Protein AF-A0A2V8MJE4-F1 (afdb_monomer)

Sequence (86 aa):
MKTLPFLVLSLFLLLSISVAQNQNTNANSNGSSNSNKATPNRKPIFRATADQIKQAQTILKQRGFFSGEQIGKLDTDTRAGLKKYQ

Foldseek 3Di:
DPCVVVVVVVVVVPPPDDDDDPPPPPPDPPPPDDDDDDDPPDDPDDDDFLVSQLVLQVVLVVVVLADDDSRSDCDPSSVSSVVVVD

pLDDT: mean 76.37, std 17.58, range [45.38, 96.38]

Structure (mmCIF, N/CA/C/O backbone):
data_AF-A0A2V8MJE4-F1
#
_entry.id   AF-A0A2V8MJE4-F1
#
loop_
_atom_site.group_PDB
_atom_site.id
_atom_site.type_symbol
_atom_site.label_atom_id
_atom_site.label_alt_id
_atom_site.label_comp_id
_atom_site.label_asym_id
_atom_site.label_entity_id
_atom_site.label_seq_id
_atom_site.pdbx_PDB_ins_code
_atom_site.Cartn_x
_atom_site.Cartn_y
_atom_site.Cartn_z
_atom_site.occupancy
_atom_site.B_iso_or_equiv
_atom_site.auth_seq_id
_atom_site.auth_comp_id
_atom_site.auth_asym_id
_atom_site.auth_atom_id
_atom_site.pdbx_PDB_model_num
ATOM 1 N N . MET A 1 1 ? 8.514 40.715 42.381 1.00 52.84 1 MET A N 1
ATOM 2 C CA . MET A 1 1 ? 7.844 39.633 41.622 1.00 52.84 1 MET A CA 1
ATOM 3 C C . MET A 1 1 ? 7.681 40.030 40.147 1.00 52.84 1 MET A C 1
ATOM 5 O O . MET A 1 1 ? 6.570 40.159 39.664 1.00 52.84 1 MET A O 1
ATOM 9 N N . LYS A 1 2 ? 8.787 40.294 39.431 1.00 57.78 2 LYS A N 1
ATOM 10 C CA . LYS A 1 2 ? 8.774 40.796 38.034 1.00 57.78 2 LYS A CA 1
ATOM 11 C C . LYS A 1 2 ? 9.290 39.774 37.014 1.00 57.78 2 LYS A C 1
ATOM 13 O O . LYS A 1 2 ? 9.186 40.005 35.823 1.00 57.78 2 LYS A O 1
ATOM 18 N N . THR A 1 3 ? 9.840 38.655 37.481 1.00 57.56 3 THR A N 1
ATOM 19 C CA . THR A 1 3 ? 10.428 37.577 36.666 1.00 57.56 3 THR A CA 1
ATOM 20 C C . THR A 1 3 ? 9.424 36.477 36.315 1.00 57.56 3 THR A C 1
ATOM 22 O O . THR A 1 3 ? 9.656 35.701 35.395 1.00 57.56 3 THR A O 1
ATOM 25 N N . LEU A 1 4 ? 8.283 36.448 37.010 1.00 62.16 4 LEU A N 1
ATOM 26 C CA . LEU A 1 4 ? 7.186 35.506 36.796 1.00 62.16 4 LEU A CA 1
ATOM 27 C C . LEU A 1 4 ? 6.551 35.597 35.390 1.00 62.16 4 LEU A C 1
ATOM 29 O O . LEU A 1 4 ? 6.403 34.548 34.769 1.00 62.16 4 LEU A O 1
ATOM 33 N N . PRO A 1 5 ? 6.251 36.786 34.818 1.00 66.19 5 PRO A N 1
ATOM 34 C CA . PRO A 1 5 ? 5.699 36.847 33.461 1.00 66.19 5 PRO A CA 1
ATOM 35 C C . PRO A 1 5 ? 6.724 36.469 32.379 1.00 66.19 5 PRO A C 1
ATOM 37 O O . PRO A 1 5 ? 6.355 35.877 31.369 1.00 66.19 5 PRO A O 1
ATOM 40 N N . PHE A 1 6 ? 8.016 36.740 32.599 1.00 62.28 6 PHE A N 1
ATOM 41 C CA . PHE A 1 6 ? 9.074 36.376 31.647 1.00 62.28 6 PHE A CA 1
ATOM 42 C C . PHE A 1 6 ? 9.314 34.862 31.582 1.00 62.28 6 PHE A C 1
ATOM 44 O O . PHE A 1 6 ? 9.628 34.336 30.516 1.00 62.28 6 PHE A O 1
ATOM 51 N N . LEU A 1 7 ? 9.116 34.147 32.693 1.00 63.84 7 LEU A N 1
ATOM 52 C CA . LEU A 1 7 ? 9.269 32.691 32.743 1.00 63.84 7 LEU A CA 1
ATOM 53 C C . LEU A 1 7 ? 8.107 31.974 32.028 1.00 63.84 7 LEU A C 1
ATOM 55 O O . LEU A 1 7 ? 8.337 31.011 31.300 1.00 63.84 7 LEU A O 1
ATOM 59 N N . VAL A 1 8 ? 6.878 32.494 32.143 1.00 65.38 8 VAL A N 1
ATOM 60 C CA . VAL A 1 8 ? 5.695 31.955 31.440 1.00 65.38 8 VAL A CA 1
ATOM 61 C C . VAL A 1 8 ? 5.759 32.216 29.928 1.00 65.38 8 VAL A C 1
ATOM 63 O O . VAL A 1 8 ? 5.405 31.339 29.142 1.00 65.38 8 VAL A O 1
ATOM 66 N N . LEU A 1 9 ? 6.272 33.379 29.504 1.00 64.88 9 LEU A N 1
ATOM 67 C CA . LEU A 1 9 ? 6.426 33.713 28.082 1.00 64.88 9 LEU A CA 1
ATOM 68 C C . LEU A 1 9 ? 7.517 32.871 27.389 1.00 64.88 9 LEU A C 1
ATOM 70 O O . LEU A 1 9 ? 7.364 32.509 26.226 1.00 64.88 9 LEU A O 1
ATOM 74 N N . SER A 1 10 ? 8.578 32.498 28.115 1.00 64.38 10 SER A N 1
ATOM 75 C CA . SER A 1 10 ? 9.617 31.574 27.630 1.00 64.38 10 SER A CA 1
ATOM 76 C C . SER A 1 10 ? 9.084 30.147 27.432 1.00 64.38 10 SER A C 1
ATOM 78 O O . SER A 1 10 ? 9.379 29.499 26.427 1.00 64.38 10 SER A O 1
ATOM 80 N N . LEU A 1 11 ? 8.225 29.672 28.342 1.00 63.06 11 LEU A N 1
ATOM 81 C CA . LEU A 1 11 ? 7.657 28.323 28.272 1.00 63.06 11 LEU A CA 1
ATOM 82 C C . LEU A 1 11 ? 6.685 28.145 27.091 1.00 63.06 11 LEU A C 1
ATOM 84 O O . LEU A 1 11 ? 6.609 27.062 26.516 1.00 63.06 11 LEU A O 1
ATOM 88 N N . PHE A 1 12 ? 5.986 29.209 26.684 1.00 61.91 12 PHE A N 1
ATOM 89 C CA . PHE A 1 12 ? 5.072 29.179 25.535 1.00 61.91 12 PHE A CA 1
ATOM 90 C C . PHE A 1 12 ? 5.796 29.160 24.177 1.00 61.91 12 PHE A C 1
ATOM 92 O O . PHE A 1 12 ? 5.265 28.628 23.203 1.00 61.91 12 PHE A O 1
ATOM 99 N N . LEU A 1 13 ? 7.018 29.699 24.100 1.00 62.06 13 LEU A N 1
ATOM 100 C CA . LEU A 1 13 ? 7.770 29.810 22.845 1.00 62.06 13 LEU A CA 1
ATOM 101 C C . LEU A 1 13 ? 8.413 28.479 22.402 1.00 62.06 13 LEU A C 1
ATOM 103 O O . LEU A 1 13 ? 8.720 28.300 21.227 1.00 62.06 13 LEU A O 1
ATOM 107 N N . LEU A 1 14 ? 8.567 27.515 23.316 1.00 59.06 14 LEU A N 1
ATOM 108 C CA . LEU A 1 14 ? 9.183 26.208 23.044 1.00 59.06 14 LEU A CA 1
ATOM 109 C C . LEU A 1 14 ? 8.194 25.144 22.523 1.00 59.06 14 LEU A C 1
ATOM 111 O O . LEU A 1 14 ? 8.617 24.043 22.179 1.00 59.06 14 LEU A O 1
ATOM 115 N N . LEU A 1 15 ? 6.895 25.458 22.413 1.00 57.59 15 LEU A N 1
ATOM 116 C CA . LEU A 1 15 ? 5.851 24.520 21.962 1.00 57.59 15 LEU A CA 1
ATOM 117 C C . LEU A 1 15 ? 5.512 24.641 20.461 1.00 57.59 15 LEU A C 1
ATOM 119 O O . LEU A 1 15 ? 4.413 24.305 20.031 1.00 57.59 15 LEU A O 1
ATOM 123 N N . SER A 1 16 ? 6.449 25.120 19.641 1.00 62.12 16 SER A N 1
ATOM 124 C CA . SER A 1 16 ? 6.306 25.180 18.176 1.00 62.12 16 SER A CA 1
ATOM 125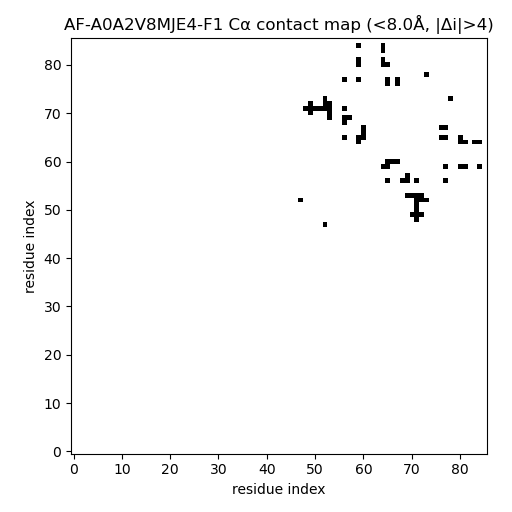 C C . SER A 1 16 ? 7.268 24.206 17.495 1.00 62.12 16 SER A C 1
ATOM 127 O O . SER A 1 16 ? 8.128 24.610 16.718 1.00 62.12 16 SER A O 1
ATOM 129 N N . ILE A 1 17 ? 7.171 22.913 17.814 1.00 62.47 17 ILE A N 1
ATOM 130 C CA . ILE A 1 17 ? 8.005 21.877 17.190 1.00 62.47 17 ILE A CA 1
ATOM 131 C C . ILE A 1 17 ? 7.171 21.088 16.171 1.00 62.47 17 ILE A C 1
ATOM 133 O O . ILE A 1 17 ? 6.401 20.196 16.508 1.00 62.47 17 ILE A O 1
ATOM 137 N N . SER A 1 18 ? 7.371 21.490 14.911 1.00 58.78 18 SER A N 1
ATOM 138 C CA . SER A 1 18 ? 7.356 20.708 13.664 1.00 58.78 18 SER A CA 1
ATOM 139 C C . SER A 1 18 ? 6.172 19.779 13.364 1.00 58.78 18 SER A C 1
ATOM 141 O O . SER A 1 18 ? 6.122 18.643 13.835 1.00 58.78 18 SER A O 1
ATOM 143 N N . VAL A 1 19 ? 5.344 20.171 12.386 1.00 61.34 19 VAL A N 1
ATOM 144 C CA . VAL A 1 19 ? 4.695 19.176 11.521 1.00 61.34 19 VAL A CA 1
ATOM 145 C C . VAL A 1 19 ? 5.718 18.740 10.466 1.00 61.34 19 VAL A C 1
ATOM 147 O O . VAL A 1 19 ? 6.194 19.538 9.659 1.00 61.34 19 VAL A O 1
ATOM 150 N N . ALA A 1 20 ? 6.139 17.480 10.535 1.00 58.31 20 ALA A N 1
ATOM 151 C CA . ALA A 1 20 ? 7.067 16.885 9.587 1.00 58.31 20 ALA A CA 1
ATOM 152 C C . ALA A 1 20 ? 6.408 16.793 8.201 1.00 58.31 20 ALA A C 1
ATOM 154 O O . ALA A 1 20 ? 5.415 16.088 8.013 1.00 58.31 20 ALA A O 1
ATOM 155 N N . GLN A 1 21 ? 6.967 17.500 7.222 1.00 58.84 21 GLN A N 1
ATOM 156 C CA . GLN A 1 21 ? 6.563 17.396 5.825 1.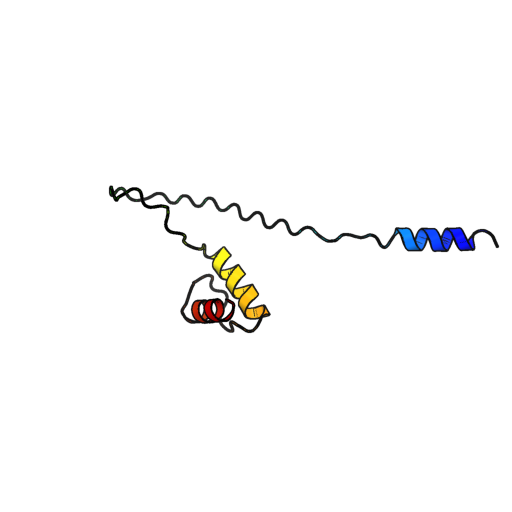00 58.84 21 GLN A CA 1
ATOM 157 C C . GLN A 1 21 ? 7.100 16.071 5.261 1.00 58.84 21 GLN A C 1
ATOM 159 O O . GLN A 1 21 ? 8.287 15.937 4.968 1.00 58.84 21 GLN A O 1
ATOM 164 N N . ASN A 1 22 ? 6.226 15.067 5.152 1.00 61.09 22 ASN A N 1
ATOM 165 C CA . ASN A 1 22 ? 6.513 13.779 4.523 1.00 61.09 22 ASN A CA 1
ATOM 166 C C . ASN A 1 22 ? 6.699 13.979 3.008 1.00 61.09 22 ASN A C 1
ATOM 168 O O . ASN A 1 22 ? 5.739 13.983 2.238 1.00 61.09 22 ASN A O 1
ATOM 172 N N . GLN A 1 23 ? 7.945 14.200 2.593 1.00 57.38 23 GLN A N 1
ATOM 173 C CA . GLN A 1 23 ? 8.349 14.246 1.191 1.00 57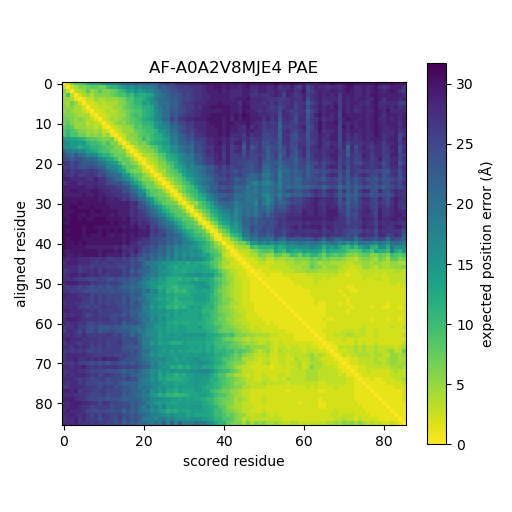.38 23 GLN A CA 1
ATOM 174 C C . GLN A 1 23 ? 8.565 12.806 0.702 1.00 57.38 23 GLN A C 1
ATOM 176 O O . GLN A 1 23 ? 9.667 12.266 0.771 1.00 57.38 23 GLN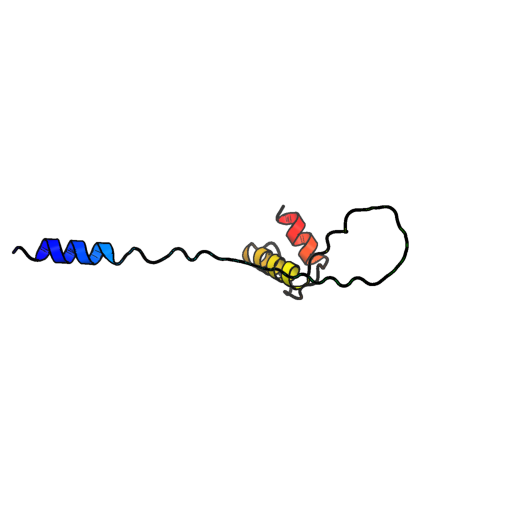 A O 1
ATOM 181 N N . ASN A 1 24 ? 7.502 12.165 0.217 1.00 58.72 24 ASN A N 1
ATOM 182 C CA . ASN A 1 24 ? 7.599 10.896 -0.501 1.00 58.72 24 ASN A CA 1
ATOM 183 C C . ASN A 1 24 ? 8.023 11.158 -1.957 1.00 58.72 24 ASN A C 1
ATOM 185 O O . ASN A 1 24 ? 7.193 11.175 -2.866 1.00 58.72 24 ASN A O 1
ATOM 189 N N . THR A 1 25 ? 9.315 11.382 -2.196 1.00 53.34 25 THR A N 1
ATOM 190 C CA . THR A 1 25 ? 9.884 11.445 -3.549 1.00 53.34 25 THR A CA 1
ATOM 191 C C . THR A 1 25 ? 10.255 10.045 -4.037 1.00 53.34 25 THR A C 1
ATOM 193 O O . THR A 1 25 ? 11.422 9.682 -4.148 1.00 53.34 25 THR A O 1
ATOM 196 N N . ASN A 1 26 ? 9.249 9.238 -4.385 1.00 54.84 26 ASN A N 1
ATOM 197 C CA . ASN A 1 26 ? 9.466 8.008 -5.152 1.00 54.84 26 ASN A CA 1
ATOM 198 C C . ASN A 1 26 ? 9.651 8.339 -6.644 1.00 54.84 26 ASN A C 1
ATOM 200 O O . ASN A 1 26 ? 8.770 8.110 -7.472 1.00 54.84 26 ASN A O 1
ATOM 204 N N . ALA A 1 27 ? 10.815 8.888 -6.994 1.00 53.00 27 ALA A N 1
ATOM 205 C CA . ALA A 1 27 ? 11.272 8.954 -8.377 1.00 53.00 27 ALA A CA 1
ATOM 206 C C . ALA A 1 27 ? 11.905 7.605 -8.754 1.00 53.00 27 ALA A C 1
ATOM 208 O O . ALA A 1 27 ? 13.121 7.448 -8.720 1.00 53.00 27 ALA A O 1
ATOM 209 N N . ASN A 1 28 ? 11.076 6.612 -9.088 1.00 47.25 28 ASN A N 1
ATOM 210 C CA . ASN A 1 28 ? 11.557 5.367 -9.687 1.00 47.25 28 ASN A CA 1
ATOM 211 C C . ASN A 1 28 ? 11.373 5.424 -11.208 1.00 47.25 28 ASN A C 1
ATOM 213 O O . ASN A 1 28 ? 10.340 5.025 -11.748 1.00 47.25 28 ASN A O 1
ATOM 217 N N . SER A 1 29 ? 12.378 5.949 -11.905 1.00 55.06 29 SER A N 1
ATOM 218 C CA . SER A 1 29 ? 12.493 5.856 -13.358 1.00 55.06 29 SER A CA 1
ATOM 219 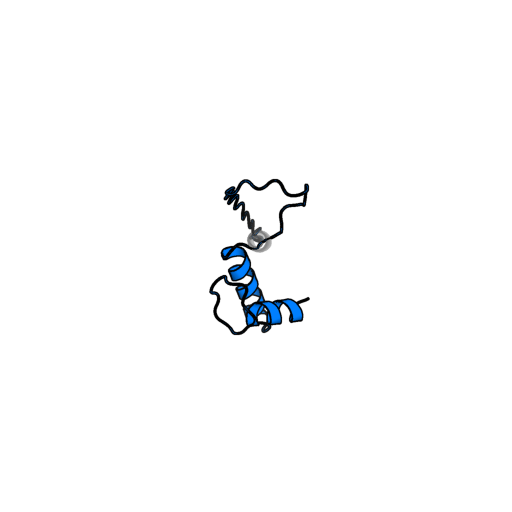C C . SER A 1 29 ? 13.037 4.480 -13.747 1.00 55.06 29 SER A C 1
ATOM 221 O O . SER A 1 29 ? 14.185 4.362 -14.172 1.00 55.06 29 SER A O 1
ATOM 223 N N . ASN A 1 30 ? 12.230 3.424 -13.613 1.00 51.28 30 ASN A N 1
ATOM 224 C CA . ASN A 1 30 ? 12.626 2.110 -14.119 1.00 51.28 30 ASN A CA 1
ATOM 225 C C . ASN A 1 30 ? 12.202 1.970 -15.586 1.00 51.28 30 ASN A C 1
ATOM 227 O O . ASN A 1 30 ? 11.219 1.312 -15.930 1.00 51.28 30 ASN A O 1
ATOM 231 N N . GLY A 1 31 ? 12.946 2.656 -16.454 1.00 52.88 31 GLY A N 1
ATOM 232 C CA . GLY A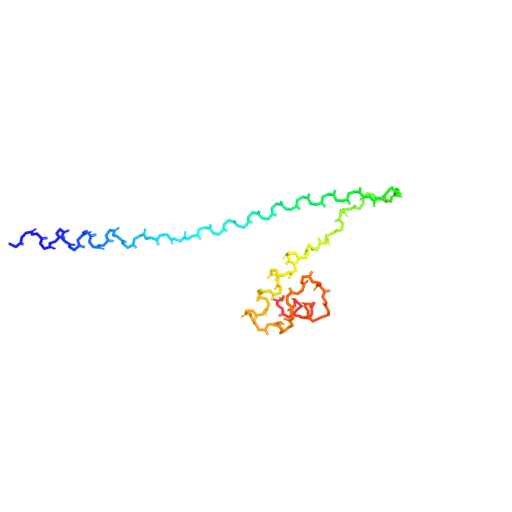 1 31 ? 12.865 2.508 -17.901 1.00 52.88 31 GLY A CA 1
ATOM 233 C C . GLY A 1 31 ? 13.487 1.186 -18.338 1.00 52.88 31 GLY A C 1
ATOM 234 O O . GLY A 1 31 ? 14.609 1.163 -18.827 1.00 52.88 31 GLY A O 1
ATOM 235 N N . SER A 1 32 ? 12.758 0.080 -18.181 1.00 45.38 32 SER A N 1
ATOM 236 C CA . SER A 1 32 ? 13.076 -1.159 -18.895 1.00 45.38 32 SER A CA 1
ATOM 237 C C . SER A 1 32 ? 12.395 -1.117 -20.263 1.00 45.38 32 SER A C 1
ATOM 239 O O . SER A 1 32 ? 11.297 -1.635 -20.464 1.00 45.38 32 SER A O 1
ATOM 241 N N . SER A 1 33 ? 13.034 -0.423 -21.204 1.00 52.78 33 SER A N 1
ATOM 242 C CA . SER A 1 33 ? 12.693 -0.516 -22.621 1.00 52.78 33 SER A CA 1
ATOM 243 C C . SER A 1 33 ? 13.318 -1.784 -23.181 1.00 52.78 33 SER A C 1
ATOM 245 O O . SER A 1 33 ? 14.502 -1.801 -23.499 1.00 52.78 33 SER A O 1
ATOM 247 N N . ASN A 1 34 ? 12.521 -2.842 -23.320 1.00 54.28 34 ASN A N 1
ATOM 248 C CA . ASN A 1 34 ? 12.844 -3.918 -24.247 1.00 54.28 34 ASN A CA 1
ATOM 249 C C . ASN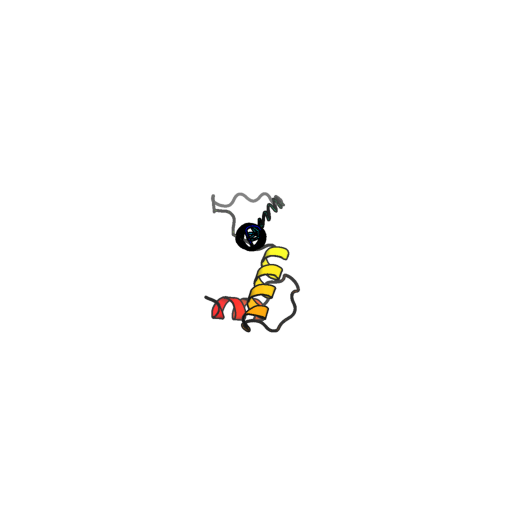 A 1 34 ? 11.572 -4.553 -24.821 1.00 54.28 34 ASN A C 1
ATOM 251 O O . ASN A 1 34 ? 10.941 -5.414 -24.213 1.00 54.28 34 ASN A O 1
ATOM 255 N N . SER A 1 35 ? 11.175 -4.100 -26.009 1.00 47.56 35 SER A N 1
ATOM 256 C CA . SER A 1 35 ? 11.022 -4.956 -27.196 1.00 47.56 35 SER A CA 1
ATOM 257 C C . SER A 1 35 ? 10.375 -4.167 -28.335 1.00 47.56 35 SER A C 1
ATOM 259 O O . SER A 1 35 ? 9.267 -3.642 -28.241 1.00 47.56 35 SER A O 1
ATOM 261 N N . ASN A 1 36 ? 11.116 -4.095 -29.437 1.00 59.62 36 ASN A N 1
ATOM 262 C CA . ASN A 1 36 ? 10.659 -3.622 -30.731 1.00 59.62 36 ASN A CA 1
ATOM 263 C C . ASN A 1 36 ? 9.461 -4.450 -31.214 1.00 59.62 36 ASN A C 1
ATOM 265 O O . ASN A 1 36 ? 9.621 -5.591 -31.644 1.00 59.62 36 ASN A O 1
ATOM 269 N N . LYS A 1 37 ? 8.266 -3.857 -31.214 1.00 53.19 37 LYS A N 1
ATOM 270 C CA . LYS A 1 37 ? 7.209 -4.205 -32.168 1.00 53.19 37 LYS A CA 1
ATOM 271 C C . LYS A 1 37 ? 6.337 -2.978 -32.383 1.00 53.19 37 LYS A C 1
ATOM 273 O O . LYS A 1 37 ? 5.630 -2.549 -31.472 1.00 53.19 37 LYS A O 1
ATOM 278 N N . ALA A 1 38 ? 6.432 -2.404 -33.581 1.00 60.69 38 ALA A N 1
ATOM 279 C CA . ALA A 1 38 ? 5.632 -1.266 -34.004 1.00 60.69 38 ALA A CA 1
ATOM 280 C C . ALA A 1 38 ? 4.146 -1.581 -33.779 1.00 60.69 38 ALA A C 1
ATOM 282 O O . ALA A 1 38 ? 3.542 -2.394 -34.475 1.00 60.69 38 ALA A O 1
ATOM 283 N N . THR A 1 39 ? 3.584 -0.973 -32.742 1.00 62.19 39 THR A N 1
ATOM 284 C CA . THR A 1 39 ? 2.158 -0.984 -32.435 1.00 62.19 39 THR A CA 1
ATOM 285 C C . THR A 1 39 ? 1.707 0.472 -32.321 1.00 62.19 39 THR A C 1
ATOM 287 O O . THR A 1 39 ? 2.547 1.341 -32.077 1.00 62.19 39 THR A O 1
ATOM 290 N N . PRO A 1 40 ? 0.418 0.769 -32.573 1.00 66.38 40 PRO A N 1
ATOM 291 C CA . PRO A 1 40 ? -0.087 2.141 -32.668 1.00 66.38 40 PRO A CA 1
ATOM 292 C C . PRO A 1 40 ? 0.330 2.960 -31.444 1.00 66.38 40 PRO A C 1
ATOM 294 O O . PRO A 1 40 ? 0.379 2.377 -30.363 1.00 66.38 40 PRO A O 1
ATOM 297 N N . ASN A 1 41 ? 0.579 4.269 -31.607 1.00 75.69 41 ASN A N 1
ATOM 298 C CA . ASN A 1 41 ? 0.932 5.250 -30.560 1.00 75.69 41 ASN A CA 1
ATOM 299 C C . ASN A 1 41 ? -0.076 5.257 -29.386 1.00 75.69 41 ASN A C 1
ATOM 301 O O . ASN A 1 41 ? -0.882 6.171 -29.216 1.00 75.69 41 ASN A O 1
ATOM 305 N N . ARG A 1 42 ? -0.068 4.206 -28.570 1.00 77.69 42 ARG A N 1
ATOM 306 C CA . ARG A 1 42 ? -0.866 4.059 -27.360 1.00 77.69 42 ARG A CA 1
ATOM 307 C C . ARG A 1 42 ? -0.026 4.566 -26.207 1.00 77.69 42 ARG A C 1
ATOM 309 O O . ARG A 1 42 ? 1.165 4.272 -26.116 1.00 77.69 42 ARG A O 1
ATOM 316 N N . LYS A 1 43 ? -0.666 5.329 -25.322 1.00 84.12 43 LYS A N 1
ATOM 317 C CA . LYS A 1 43 ? -0.022 5.799 -24.096 1.00 84.12 43 LYS A CA 1
ATOM 318 C C . LYS A 1 43 ? 0.554 4.604 -23.324 1.00 84.12 43 LYS A C 1
ATOM 320 O O . LYS A 1 43 ? -0.061 3.531 -23.356 1.00 84.12 43 LYS A O 1
ATOM 325 N N . PRO A 1 44 ? 1.686 4.785 -22.621 1.00 84.75 44 PRO A N 1
ATOM 326 C CA . PRO A 1 44 ? 2.233 3.752 -21.763 1.00 84.75 44 PRO A CA 1
ATOM 327 C C . PRO A 1 44 ? 1.154 3.226 -20.830 1.00 84.75 44 PRO A C 1
ATOM 329 O O . PRO A 1 44 ? 0.421 3.979 -20.186 1.00 84.75 44 PRO A O 1
ATOM 332 N N . ILE A 1 45 ? 1.040 1.911 -20.796 1.00 85.88 45 ILE A N 1
ATOM 333 C CA . ILE A 1 45 ? 0.097 1.246 -19.925 1.00 85.88 45 ILE A CA 1
ATOM 334 C C . ILE A 1 45 ? 0.601 1.429 -18.488 1.00 85.88 45 ILE A C 1
ATOM 336 O O . ILE A 1 45 ? 1.716 1.020 -18.171 1.00 85.88 45 ILE A O 1
ATOM 340 N N . PHE A 1 46 ? -0.215 2.020 -17.611 1.00 86.50 46 PHE A N 1
ATOM 341 C CA . PHE A 1 46 ? 0.167 2.206 -16.210 1.00 86.50 46 PHE A CA 1
ATOM 342 C C . PHE A 1 46 ? 0.335 0.857 -15.508 1.00 86.50 46 PHE A C 1
ATOM 344 O O . PHE A 1 46 ? -0.599 0.053 -15.464 1.00 86.50 46 PHE A O 1
ATOM 351 N N . ARG A 1 47 ? 1.506 0.610 -14.926 1.00 89.75 47 ARG A N 1
ATOM 352 C CA . ARG A 1 47 ? 1.793 -0.596 -14.148 1.00 89.75 47 ARG A CA 1
ATOM 353 C C . ARG A 1 47 ? 2.445 -0.188 -12.838 1.00 89.75 47 ARG A C 1
ATOM 355 O O . ARG A 1 47 ? 3.480 0.468 -12.851 1.00 89.75 47 ARG A O 1
ATOM 362 N N . ALA A 1 48 ? 1.805 -0.554 -11.728 1.00 91.56 48 ALA A N 1
ATOM 363 C CA . ALA A 1 48 ? 2.322 -0.252 -10.404 1.00 91.56 48 ALA A CA 1
ATOM 364 C C . ALA A 1 48 ? 3.579 -1.085 -10.122 1.00 91.56 48 ALA A C 1
ATOM 366 O O . ALA A 1 48 ? 3.618 -2.279 -10.432 1.00 91.56 48 ALA A O 1
ATOM 367 N N . THR A 1 49 ? 4.594 -0.458 -9.534 1.00 94.19 49 THR A N 1
ATOM 368 C CA . THR A 1 49 ? 5.802 -1.154 -9.079 1.00 94.19 49 THR A CA 1
ATOM 369 C C . THR A 1 49 ? 5.512 -1.976 -7.824 1.00 94.19 49 THR A C 1
ATOM 371 O O . THR A 1 49 ? 4.526 -1.738 -7.123 1.00 94.19 49 THR A O 1
ATOM 374 N N . ALA A 1 50 ? 6.386 -2.934 -7.504 1.00 93.62 50 ALA A N 1
ATOM 375 C CA . ALA A 1 50 ? 6.230 -3.746 -6.298 1.00 93.62 50 ALA A CA 1
ATOM 376 C C . ALA A 1 50 ? 6.160 -2.885 -5.025 1.00 93.62 50 ALA A C 1
ATOM 378 O O . ALA A 1 50 ? 5.334 -3.144 -4.153 1.00 93.62 50 ALA A O 1
ATOM 379 N N . ASP A 1 51 ? 6.960 -1.821 -4.948 1.00 94.00 51 ASP A N 1
ATOM 380 C CA . ASP A 1 51 ? 6.971 -0.912 -3.798 1.00 94.00 51 ASP A CA 1
ATOM 381 C C . ASP A 1 51 ? 5.680 -0.098 -3.692 1.00 94.00 51 ASP A C 1
ATOM 383 O O . ASP A 1 51 ? 5.122 0.030 -2.603 1.00 94.00 51 ASP A O 1
ATOM 387 N N . GLN A 1 52 ? 5.145 0.380 -4.822 1.00 94.31 52 GLN A N 1
ATOM 388 C CA . GLN A 1 52 ? 3.839 1.048 -4.858 1.00 94.31 52 GLN A CA 1
ATOM 389 C C . GLN A 1 52 ? 2.724 0.105 -4.391 1.00 94.31 52 GLN A C 1
ATOM 391 O O . GLN A 1 52 ? 1.830 0.510 -3.648 1.00 94.31 52 GLN A O 1
ATOM 396 N N . ILE A 1 53 ? 2.796 -1.173 -4.775 1.00 95.12 53 ILE A N 1
ATOM 397 C CA . ILE A 1 53 ? 1.838 -2.185 -4.327 1.00 95.12 53 ILE A CA 1
ATOM 398 C C . ILE A 1 53 ? 1.995 -2.457 -2.825 1.00 95.12 53 ILE A C 1
ATOM 400 O O . ILE A 1 53 ? 0.984 -2.516 -2.129 1.00 95.12 53 ILE A O 1
ATOM 404 N N . LYS A 1 54 ? 3.220 -2.555 -2.290 1.00 96.25 54 LYS A N 1
ATOM 405 C CA . LYS A 1 54 ? 3.450 -2.720 -0.840 1.00 96.25 54 LYS A CA 1
ATOM 406 C C . LYS A 1 54 ? 2.895 -1.549 -0.040 1.00 96.25 54 LYS A C 1
ATOM 408 O O . LYS A 1 54 ? 2.236 -1.762 0.971 1.00 96.25 54 LYS A O 1
ATOM 413 N N . GLN A 1 55 ? 3.117 -0.320 -0.503 1.00 95.19 55 GLN A N 1
ATOM 414 C CA . GLN A 1 55 ? 2.563 0.877 0.132 1.00 95.19 55 GLN A CA 1
ATOM 415 C C . GLN A 1 55 ? 1.031 0.825 0.168 1.00 95.19 55 GLN A C 1
ATOM 417 O O . GLN A 1 55 ? 0.434 1.036 1.225 1.00 95.19 55 GLN A O 1
ATOM 422 N N . ALA A 1 56 ? 0.397 0.468 -0.952 1.00 94.56 56 ALA A N 1
ATOM 423 C CA . ALA A 1 56 ? -1.050 0.289 -1.009 1.00 94.56 56 ALA A CA 1
ATOM 424 C C . ALA A 1 56 ? -1.524 -0.808 -0.044 1.00 94.56 56 ALA A C 1
ATOM 426 O O . ALA A 1 56 ? -2.445 -0.580 0.735 1.00 94.56 56 ALA A O 1
ATOM 427 N N . GLN A 1 57 ? -0.861 -1.967 -0.028 1.00 96.38 57 GLN A N 1
ATOM 428 C CA . GLN A 1 57 ? -1.164 -3.049 0.908 1.00 96.38 57 GLN A CA 1
ATOM 429 C C . GLN A 1 57 ? -1.063 -2.569 2.362 1.00 96.38 57 GLN A C 1
ATOM 431 O O . GLN A 1 57 ? -1.967 -2.841 3.141 1.00 96.38 57 GLN A O 1
ATOM 436 N N . THR A 1 58 ? -0.038 -1.796 2.734 1.00 96.12 58 THR A N 1
ATOM 437 C CA . THR A 1 58 ? 0.083 -1.200 4.077 1.00 96.12 58 THR A CA 1
ATOM 438 C C . THR A 1 58 ? -1.110 -0.339 4.451 1.00 96.12 58 THR A C 1
ATOM 440 O O . THR A 1 58 ? -1.696 -0.550 5.513 1.00 96.12 58 THR A O 1
ATOM 443 N N . ILE A 1 59 ? -1.513 0.576 3.571 1.00 95.38 59 ILE A N 1
ATOM 444 C CA . ILE A 1 59 ? -2.665 1.450 3.813 1.00 95.38 59 ILE A CA 1
ATOM 445 C C . ILE A 1 59 ? -3.944 0.616 3.953 1.00 95.38 59 ILE A C 1
ATOM 447 O O . ILE A 1 59 ? -4.735 0.835 4.870 1.00 95.38 59 ILE A O 1
ATOM 451 N N . LEU A 1 60 ? -4.133 -0.386 3.093 1.00 95.56 60 LEU A N 1
ATOM 452 C CA . LEU A 1 60 ? -5.305 -1.256 3.144 1.00 95.56 60 LEU A CA 1
ATOM 453 C C . LEU A 1 60 ? -5.354 -2.093 4.428 1.00 95.56 60 LEU A C 1
ATOM 455 O O . LEU A 1 60 ? -6.440 -2.248 4.986 1.00 95.56 60 LEU A O 1
ATOM 459 N N . LYS A 1 61 ? -4.212 -2.583 4.938 1.00 95.00 61 LYS A N 1
ATOM 460 C CA . LYS A 1 61 ? -4.158 -3.278 6.240 1.00 95.00 61 LYS A CA 1
ATOM 461 C C . LYS A 1 61 ? -4.520 -2.342 7.383 1.00 95.00 61 LYS A C 1
ATOM 463 O O . LYS A 1 61 ? -5.358 -2.690 8.206 1.00 95.00 61 LYS A O 1
ATOM 468 N N . GLN A 1 62 ? -3.938 -1.142 7.407 1.00 95.06 62 GLN A N 1
ATOM 469 C CA . GLN A 1 62 ? -4.220 -0.134 8.437 1.00 95.06 62 GLN A CA 1
ATOM 470 C C . GLN A 1 62 ? -5.704 0.243 8.498 1.00 95.06 62 GLN A C 1
ATOM 472 O O . GLN A 1 62 ? -6.227 0.540 9.566 1.00 95.06 62 GLN A O 1
ATOM 477 N N . ARG A 1 63 ? -6.384 0.231 7.350 1.00 94.06 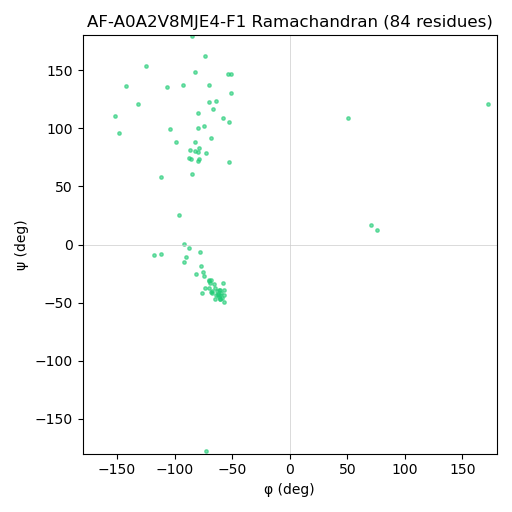63 ARG A N 1
ATOM 478 C CA . ARG A 1 63 ? -7.807 0.568 7.229 1.00 94.06 63 ARG A CA 1
ATOM 479 C C . ARG A 1 63 ? -8.742 -0.642 7.355 1.00 94.06 63 ARG A C 1
ATOM 481 O O . ARG A 1 63 ? -9.949 -0.467 7.257 1.00 94.06 63 ARG A O 1
ATOM 488 N N . GLY A 1 64 ? -8.210 -1.849 7.560 1.00 94.12 64 GLY A N 1
ATOM 489 C CA . GLY A 1 64 ? -9.006 -3.073 7.706 1.00 94.12 64 GLY A CA 1
ATOM 490 C C . GLY A 1 64 ? -9.592 -3.628 6.400 1.00 94.12 64 GLY A C 1
ATOM 491 O O . GLY A 1 64 ? -10.436 -4.518 6.442 1.00 94.12 64 GLY A O 1
ATOM 492 N N . PHE A 1 65 ? -9.151 -3.142 5.236 1.00 94.50 65 PHE A N 1
ATOM 493 C CA . PHE A 1 65 ? -9.614 -3.614 3.923 1.00 94.50 65 PHE A CA 1
ATOM 494 C C . PHE A 1 65 ? -8.778 -4.766 3.353 1.00 94.50 65 PHE A C 1
ATOM 496 O O . PHE A 1 65 ? -9.174 -5.377 2.360 1.00 94.50 65 PHE A O 1
ATOM 503 N N . PHE A 1 66 ? -7.630 -5.070 3.959 1.00 93.50 66 PHE A N 1
ATOM 504 C CA . PHE A 1 66 ? -6.732 -6.142 3.535 1.00 93.50 66 PHE A CA 1
ATOM 505 C C . PHE A 1 66 ? -6.130 -6.845 4.757 1.00 93.50 66 PHE A C 1
ATOM 507 O O . PHE A 1 66 ? -5.715 -6.191 5.709 1.00 93.50 66 PHE A O 1
ATOM 514 N N . SER A 1 67 ? -6.072 -8.176 4.734 1.00 91.94 67 SER A N 1
ATOM 515 C CA . SER A 1 67 ? -5.509 -9.003 5.815 1.00 91.94 67 SER A CA 1
ATOM 516 C C . SER A 1 67 ? -4.297 -9.832 5.378 1.00 91.94 67 SER A C 1
ATOM 518 O O . SER A 1 67 ? -3.608 -10.391 6.229 1.00 91.94 67 SER A O 1
ATOM 520 N N . GLY A 1 68 ? -4.001 -9.873 4.075 1.00 88.81 68 GLY A N 1
ATOM 521 C CA . GLY A 1 68 ? -2.905 -10.653 3.505 1.00 88.81 68 GLY A CA 1
ATOM 522 C C . GLY A 1 68 ? -1.508 -10.086 3.778 1.00 88.81 68 GLY A C 1
ATOM 523 O O . GLY A 1 68 ? -1.313 -9.084 4.481 1.00 88.81 68 GLY A O 1
ATOM 524 N N . GLU A 1 69 ? -0.501 -10.751 3.220 1.00 90.12 69 GLU A N 1
ATOM 525 C CA . GLU A 1 69 ? 0.904 -10.365 3.348 1.00 90.12 69 GLU A CA 1
ATOM 526 C C . GLU A 1 69 ? 1.303 -9.265 2.346 1.00 90.12 69 GLU A C 1
ATOM 528 O O . GLU A 1 69 ? 0.780 -9.174 1.235 1.00 90.12 69 GLU A O 1
ATOM 533 N N . GLN A 1 70 ? 2.250 -8.408 2.735 1.00 90.06 70 GLN A N 1
ATOM 534 C CA . GLN A 1 70 ? 2.732 -7.281 1.927 1.00 90.06 70 GLN A CA 1
ATOM 535 C C . GLN A 1 70 ? 3.824 -7.715 0.940 1.00 90.06 70 GLN A C 1
ATOM 537 O O . GLN A 1 70 ? 4.967 -7.255 0.979 1.00 90.06 70 GLN A O 1
ATOM 542 N N . ILE A 1 71 ? 3.479 -8.636 0.045 1.00 92.62 71 ILE A N 1
ATOM 543 C CA . ILE A 1 71 ? 4.428 -9.223 -0.910 1.00 92.62 71 ILE A CA 1
ATOM 544 C C . ILE A 1 71 ? 4.731 -8.308 -2.108 1.00 92.62 71 ILE A C 1
ATOM 546 O O . ILE A 1 71 ? 5.589 -8.631 -2.928 1.00 92.62 71 ILE A O 1
ATOM 550 N N . GLY A 1 72 ? 4.038 -7.168 -2.241 1.00 91.44 72 GLY A N 1
ATOM 551 C CA . GLY A 1 72 ? 4.213 -6.245 -3.369 1.00 91.44 72 GLY A CA 1
ATOM 552 C C . GLY A 1 72 ? 3.683 -6.779 -4.696 1.00 91.44 72 GLY A C 1
ATOM 553 O O . GLY A 1 72 ? 4.033 -6.272 -5.758 1.00 91.44 72 GLY A O 1
ATOM 554 N N . LYS A 1 73 ? 2.838 -7.812 -4.650 1.00 92.88 73 LYS A N 1
ATOM 555 C CA . LYS A 1 73 ? 2.119 -8.336 -5.810 1.00 92.88 73 LYS A CA 1
ATOM 556 C C . LYS A 1 73 ? 0.661 -7.935 -5.717 1.00 92.88 73 LYS A C 1
ATOM 558 O O . LYS A 1 73 ? 0.043 -8.043 -4.664 1.00 92.88 73 LYS A O 1
ATOM 563 N N . LEU A 1 74 ? 0.116 -7.484 -6.840 1.00 90.62 74 LEU A N 1
ATOM 564 C CA . LEU A 1 74 ? -1.300 -7.182 -6.952 1.00 90.62 74 LEU A CA 1
ATOM 565 C C . LEU A 1 74 ? -2.058 -8.505 -7.131 1.00 90.62 74 LEU A C 1
ATOM 567 O O . LEU A 1 74 ? -2.319 -8.935 -8.257 1.00 90.62 74 LEU A O 1
ATOM 571 N N . ASP A 1 75 ? -2.342 -9.182 -6.024 1.00 91.56 75 ASP A N 1
ATOM 572 C CA . ASP A 1 75 ? -3.118 -10.422 -5.970 1.00 91.56 75 ASP A CA 1
ATOM 573 C C . ASP A 1 75 ? -4.634 -10.151 -5.917 1.00 91.56 75 ASP A C 1
ATOM 575 O O . ASP A 1 75 ? -5.101 -9.010 -6.021 1.00 91.56 75 ASP A O 1
ATOM 579 N N . THR A 1 76 ? -5.432 -11.221 -5.873 1.00 93.25 76 THR A N 1
ATOM 580 C CA . THR A 1 76 ? -6.900 -11.136 -5.812 1.00 93.25 76 THR A CA 1
ATOM 581 C C . THR A 1 76 ? -7.372 -10.402 -4.568 1.00 93.25 76 THR A C 1
ATOM 583 O O . THR A 1 76 ? -8.282 -9.579 -4.662 1.00 93.25 76 THR A O 1
ATOM 586 N N . ASP A 1 77 ? -6.707 -10.632 -3.443 1.00 92.25 77 ASP A N 1
ATOM 587 C CA . ASP A 1 77 ? -7.111 -10.119 -2.139 1.00 92.25 77 ASP A CA 1
ATOM 588 C C . ASP A 1 77 ? -6.775 -8.631 -2.016 1.00 92.25 77 ASP A C 1
ATOM 590 O O . ASP A 1 77 ? -7.614 -7.834 -1.595 1.00 92.25 77 ASP A O 1
ATOM 594 N N . THR A 1 78 ? -5.599 -8.217 -2.498 1.00 94.44 78 THR A N 1
ATOM 595 C CA . THR A 1 78 ? -5.213 -6.803 -2.601 1.00 94.44 78 THR A CA 1
ATOM 596 C C . THR A 1 78 ? -6.143 -6.062 -3.559 1.00 94.44 78 THR A C 1
ATOM 598 O O . THR A 1 78 ? -6.559 -4.943 -3.262 1.00 94.44 78 THR A O 1
ATOM 601 N N . ARG A 1 79 ? -6.536 -6.673 -4.690 1.00 94.75 79 ARG A N 1
ATOM 602 C CA . ARG A 1 79 ? -7.538 -6.081 -5.601 1.00 94.75 79 ARG A CA 1
ATOM 603 C C . ARG A 1 79 ? -8.906 -5.936 -4.949 1.00 94.75 79 ARG A C 1
ATOM 605 O O . ARG A 1 79 ? -9.544 -4.902 -5.130 1.00 94.75 79 ARG A O 1
ATOM 612 N N . ALA A 1 80 ? -9.364 -6.949 -4.218 1.00 95.50 80 ALA A N 1
ATOM 613 C CA . ALA A 1 80 ? -10.631 -6.884 -3.501 1.00 95.50 80 ALA A CA 1
ATOM 614 C C . ALA A 1 80 ? -10.601 -5.776 -2.438 1.00 95.50 80 ALA A C 1
ATOM 616 O O . ALA A 1 80 ? -11.545 -4.992 -2.354 1.00 95.50 80 ALA A O 1
ATOM 617 N N . GLY A 1 81 ? -9.497 -5.660 -1.694 1.00 95.00 81 GLY A N 1
ATOM 618 C CA . GLY A 1 81 ? -9.272 -4.578 -0.736 1.00 95.00 81 GLY A CA 1
ATOM 619 C C . GLY A 1 81 ? -9.278 -3.197 -1.393 1.00 95.00 81 GLY A C 1
ATOM 620 O O . GLY A 1 81 ? -9.989 -2.310 -0.932 1.00 95.00 81 GLY A O 1
ATOM 621 N N . LEU A 1 82 ? -8.571 -3.026 -2.517 1.00 94.56 82 LEU A N 1
ATOM 622 C CA . LEU A 1 82 ? -8.578 -1.777 -3.291 1.00 94.56 82 LEU A CA 1
ATOM 623 C C . LEU A 1 82 ? -9.977 -1.404 -3.783 1.00 94.56 82 LEU A C 1
ATOM 625 O O . LEU A 1 82 ? -10.351 -0.241 -3.707 1.00 94.56 82 LEU A O 1
ATOM 629 N N . LYS A 1 83 ? -10.758 -2.377 -4.264 1.00 95.50 83 LYS A N 1
ATOM 630 C CA . LYS A 1 83 ? -12.126 -2.133 -4.737 1.00 95.50 83 LYS A CA 1
ATOM 631 C C . LYS A 1 83 ? -13.063 -1.697 -3.610 1.00 95.50 83 LYS A C 1
ATOM 633 O O . LYS A 1 83 ? -13.969 -0.923 -3.865 1.00 95.50 83 LYS A O 1
ATOM 638 N N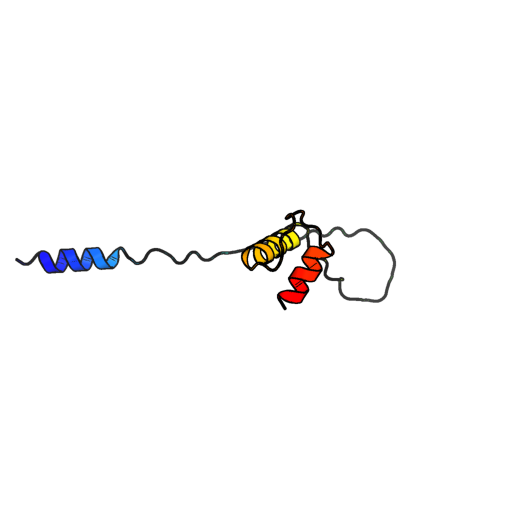 . LYS A 1 84 ? -12.864 -2.204 -2.389 1.00 94.69 84 LYS A N 1
ATOM 639 C CA . LYS A 1 84 ? -13.635 -1.789 -1.204 1.00 94.69 84 LYS A CA 1
ATOM 640 C C . LYS A 1 84 ? -13.223 -0.418 -0.666 1.00 94.69 84 LYS A C 1
ATOM 642 O O . LYS A 1 84 ? -13.993 0.190 0.064 1.00 94.69 84 LYS A O 1
ATOM 647 N N . TYR A 1 85 ? -11.995 0.006 -0.953 1.00 94.44 85 TYR A N 1
ATOM 648 C CA . TYR A 1 85 ? -11.444 1.282 -0.502 1.00 94.44 85 TYR A CA 1
ATOM 649 C C . TYR A 1 85 ? -11.886 2.473 -1.369 1.00 94.44 85 TYR A C 1
ATOM 651 O O . TYR A 1 85 ? -11.871 3.603 -0.885 1.00 94.44 85 TYR A O 1
ATOM 659 N N . GLN A 1 86 ? -12.230 2.220 -2.637 1.00 90.88 86 GLN A N 1
ATOM 660 C CA . GLN A 1 86 ? -12.811 3.200 -3.567 1.00 90.88 86 GLN A CA 1
ATOM 661 C C . GLN A 1 86 ? -14.286 3.446 -3.260 1.00 90.88 86 GLN A C 1
ATOM 663 O O . GLN A 1 86 ? -14.700 4.616 -3.404 1.00 90.88 86 GLN A O 1
#

Secondary structure (DSSP, 8-state):
--SHHHHHHHHHHT---------------------------PPPPP---HHHHHHHHHHHHHTTS--S---S---HHHHHHHHHH-

Mean predicted aligned error: 16.13 Å

Solvent-accessible surface area (backbone atoms only — not comparable to full-atom values): 5866 Å² total; per-residue (Å²): 139,79,61,63,67,58,54,55,56,55,62,63,66,71,74,76,78,75,86,81,80,82,77,81,79,82,82,75,83,79,81,79,83,82,78,96,67,98,64,79,98,64,77,83,79,89,74,82,48,46,66,58,38,26,54,51,44,50,54,30,38,77,71,70,46,34,85,78,81,73,78,27,63,89,45,73,62,54,48,52,18,53,63,74,72,107

Radius of gyration: 24.29 Å; Cα contacts (8 Å, |Δi|>4): 39; chains: 1; bounding box: 27×52×76 Å